Protein AF-A0A399XWK3-F1 (afdb_monomer_lite)

pLDDT: mean 83.41, std 12.36, range [44.88, 94.62]

Structure (mmCIF, N/CA/C/O backbone):
data_AF-A0A399XWK3-F1
#
_entry.id   AF-A0A399XWK3-F1
#
loop_
_atom_site.group_PDB
_atom_site.id
_atom_site.type_symbol
_atom_site.label_atom_id
_atom_site.label_alt_id
_atom_site.label_comp_id
_atom_site.label_asym_id
_atom_site.label_entity_id
_atom_site.label_seq_id
_atom_site.pdbx_PDB_ins_code
_atom_site.Cartn_x
_atom_site.Cartn_y
_atom_site.Cartn_z
_atom_site.occupancy
_atom_site.B_iso_or_equiv
_atom_site.auth_seq_id
_atom_site.auth_comp_id
_atom_site.auth_asym_id
_atom_site.auth_atom_id
_atom_site.pdbx_PDB_model_num
ATOM 1 N N . MET A 1 1 ? -2.797 -6.426 -9.702 1.00 87.31 1 MET A N 1
ATOM 2 C CA . MET A 1 1 ? -2.606 -5.156 -8.968 1.00 87.31 1 MET A CA 1
ATOM 3 C C . MET A 1 1 ? -2.534 -5.467 -7.484 1.00 87.31 1 MET A C 1
ATOM 5 O O . MET A 1 1 ? -3.216 -6.387 -7.053 1.00 87.31 1 MET A O 1
ATOM 9 N N . LEU A 1 2 ? -1.734 -4.721 -6.728 1.00 92.94 2 LEU A N 1
ATOM 10 C CA . LEU A 1 2 ? -1.598 -4.823 -5.275 1.00 92.94 2 LEU A CA 1
ATOM 11 C C . LEU A 1 2 ? -2.579 -3.853 -4.600 1.00 92.94 2 LEU A C 1
ATOM 13 O O . LEU A 1 2 ? -2.572 -2.669 -4.939 1.00 92.94 2 LEU A O 1
ATOM 17 N N . ARG A 1 3 ? -3.420 -4.326 -3.672 1.00 94.62 3 ARG A N 1
ATOM 18 C CA . ARG A 1 3 ? -4.315 -3.462 -2.883 1.00 94.62 3 ARG A CA 1
ATOM 19 C C . ARG A 1 3 ? -3.595 -3.010 -1.618 1.00 94.62 3 ARG A C 1
ATOM 21 O O . ARG A 1 3 ? -3.034 -3.831 -0.903 1.00 94.62 3 ARG A O 1
ATOM 28 N N . ILE A 1 4 ? -3.664 -1.718 -1.334 1.00 93.81 4 ILE A N 1
ATOM 29 C CA . ILE A 1 4 ? -3.279 -1.121 -0.056 1.00 93.81 4 ILE A CA 1
ATOM 30 C C . ILE A 1 4 ? -4.556 -0.612 0.602 1.00 93.81 4 ILE A C 1
ATOM 32 O O . ILE A 1 4 ? -5.340 0.076 -0.054 1.00 93.81 4 ILE A O 1
ATOM 36 N N . ALA A 1 5 ? -4.786 -0.957 1.861 1.00 93.50 5 ALA A N 1
ATOM 37 C CA . ALA A 1 5 ? -5.962 -0.556 2.620 1.00 93.50 5 ALA A CA 1
ATOM 38 C C . ALA A 1 5 ? -5.572 0.395 3.752 1.00 93.50 5 ALA A C 1
ATOM 40 O O . ALA A 1 5 ? -4.515 0.235 4.354 1.00 93.50 5 ALA A O 1
ATOM 41 N N . SER A 1 6 ? -6.429 1.370 4.052 1.00 91.44 6 SER A N 1
ATOM 42 C CA . SER A 1 6 ? -6.330 2.135 5.293 1.00 91.44 6 SER A CA 1
ATOM 43 C C . SER A 1 6 ? -7.117 1.429 6.388 1.00 91.44 6 SER A C 1
ATOM 45 O O . SER A 1 6 ? -8.322 1.208 6.231 1.00 91.44 6 SER A O 1
ATOM 47 N N . THR A 1 7 ? -6.445 1.091 7.485 1.00 84.31 7 THR A N 1
ATOM 48 C CA . THR A 1 7 ? -7.069 0.475 8.657 1.00 84.31 7 THR A CA 1
ATOM 49 C C . THR A 1 7 ? -7.815 1.510 9.497 1.00 84.31 7 THR A C 1
ATOM 51 O O . THR A 1 7 ? -7.681 2.722 9.308 1.00 84.31 7 THR A O 1
ATOM 54 N N . GLN A 1 8 ? -8.617 1.047 10.460 1.00 78.06 8 GLN A N 1
ATOM 55 C CA . GLN A 1 8 ? -9.356 1.933 11.370 1.00 78.06 8 GLN A CA 1
ATOM 56 C C . GLN A 1 8 ? -8.440 2.841 12.209 1.00 78.06 8 GLN A C 1
ATOM 58 O O . GLN A 1 8 ? -8.874 3.916 12.618 1.00 78.06 8 GLN A O 1
ATOM 63 N N . GLY A 1 9 ? -7.176 2.450 12.413 1.00 76.06 9 GLY A N 1
ATOM 64 C CA . GLY A 1 9 ? -6.159 3.272 13.074 1.00 76.06 9 GLY A CA 1
ATOM 65 C C . GLY A 1 9 ? -5.640 4.433 12.220 1.00 76.06 9 GLY A C 1
ATOM 66 O O . GLY A 1 9 ? -4.940 5.299 12.731 1.00 76.06 9 GLY A O 1
ATOM 67 N N . GLY A 1 10 ? -6.003 4.494 10.934 1.00 79.38 10 GLY A N 1
ATOM 68 C CA . GLY A 1 10 ? -5.505 5.507 10.003 1.00 79.38 10 GLY A CA 1
ATOM 69 C C . GLY A 1 10 ? -4.130 5.188 9.412 1.00 79.38 10 GLY A C 1
ATOM 70 O O . GLY A 1 10 ? -3.570 6.055 8.736 1.00 79.38 10 GLY A O 1
ATOM 71 N N . GLU A 1 11 ? -3.642 3.967 9.629 1.00 85.44 11 GLU A N 1
ATOM 72 C CA . GLU A 1 11 ? -2.433 3.402 9.028 1.00 85.44 11 GLU A CA 1
ATOM 73 C C . GLU A 1 11 ? -2.757 2.736 7.688 1.00 85.44 11 GLU A C 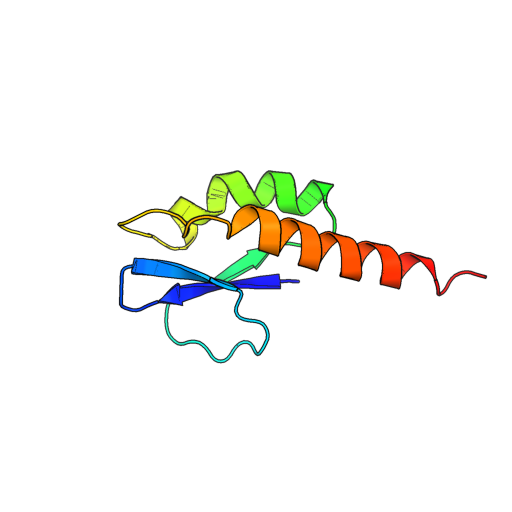1
ATOM 75 O O . GLU A 1 11 ? -3.911 2.392 7.416 1.00 85.44 11 GLU A O 1
ATOM 80 N N . ALA A 1 12 ? -1.746 2.576 6.835 1.00 89.69 12 ALA A N 1
ATOM 81 C CA . ALA A 1 12 ? -1.862 1.865 5.563 1.00 89.69 12 ALA A CA 1
ATOM 82 C C . ALA A 1 12 ? -1.168 0.500 5.616 1.00 89.69 12 ALA A C 1
ATOM 84 O O . ALA A 1 12 ? -0.031 0.407 6.068 1.00 89.69 12 ALA A O 1
ATOM 85 N N . GLU A 1 13 ? -1.826 -0.529 5.080 1.00 91.25 13 GLU A N 1
ATOM 86 C CA . GLU A 1 13 ? -1.344 -1.914 5.074 1.00 91.25 13 GLU A CA 1
ATOM 87 C C . GLU A 1 13 ? -1.590 -2.594 3.721 1.00 91.25 13 GLU A C 1
ATOM 89 O O . GLU A 1 13 ? -2.518 -2.241 2.984 1.00 91.25 13 GLU A O 1
ATOM 94 N N . ILE A 1 14 ? -0.764 -3.588 3.380 1.00 92.88 14 ILE A N 1
ATOM 95 C CA . ILE A 1 14 ? -0.963 -4.401 2.176 1.00 92.88 14 ILE A CA 1
ATOM 96 C C . ILE A 1 14 ? -2.120 -5.372 2.404 1.00 92.88 14 ILE A C 1
ATOM 98 O O . ILE A 1 14 ? -2.037 -6.279 3.230 1.00 92.88 14 ILE A O 1
ATOM 102 N N . ASP A 1 15 ? -3.165 -5.253 1.589 1.00 93.56 15 ASP A N 1
ATOM 103 C CA . ASP A 1 15 ? -4.281 -6.185 1.610 1.00 93.56 15 ASP A CA 1
ATOM 104 C C . ASP A 1 15 ? -4.149 -7.238 0.509 1.00 93.56 15 ASP A C 1
ATOM 106 O O . ASP A 1 15 ? -4.660 -7.099 -0.608 1.00 93.56 15 ASP A O 1
ATOM 110 N N . ARG A 1 16 ? -3.448 -8.317 0.851 1.00 91.62 16 ARG A N 1
ATOM 111 C CA . ARG A 1 16 ? -3.180 -9.438 -0.059 1.00 91.62 16 ARG A CA 1
ATOM 112 C C . ARG A 1 16 ? -4.445 -10.186 -0.470 1.00 91.62 16 ARG A C 1
ATOM 114 O O . ARG A 1 16 ? -4.518 -10.673 -1.594 1.00 91.62 16 ARG A O 1
ATOM 121 N N . LEU A 1 17 ? -5.414 -10.283 0.438 1.00 92.56 17 LEU A N 1
ATOM 122 C CA . LEU A 1 17 ? -6.642 -11.057 0.245 1.00 92.56 17 LEU A CA 1
ATOM 123 C C . LEU A 1 17 ? -7.818 -10.196 -0.226 1.00 92.56 17 LEU A C 1
ATOM 125 O O . LEU A 1 17 ? -8.844 -10.734 -0.623 1.00 92.56 17 LEU A O 1
ATOM 129 N N . GLN A 1 18 ? -7.660 -8.872 -0.222 1.00 92.44 18 GLN A N 1
ATOM 130 C CA . GLN A 1 18 ? -8.690 -7.902 -0.594 1.00 92.44 18 GLN A CA 1
ATOM 131 C C . GLN A 1 18 ? -9.931 -7.938 0.313 1.00 92.44 18 GLN A C 1
ATOM 133 O O . GLN A 1 18 ? -11.039 -7.639 -0.127 1.00 92.44 18 GLN A O 1
ATOM 138 N N . VAL A 1 19 ? -9.740 -8.289 1.587 1.00 93.31 19 VAL A N 1
ATOM 139 C CA . VAL A 1 19 ? -10.815 -8.428 2.583 1.00 93.31 19 VAL A CA 1
ATOM 140 C C . VAL A 1 19 ? -10.790 -7.343 3.656 1.00 93.31 19 VAL A C 1
ATOM 142 O O . VAL A 1 19 ? -11.736 -7.240 4.437 1.00 93.31 19 VAL A O 1
ATOM 145 N N . LEU A 1 20 ? -9.729 -6.530 3.722 1.00 90.19 20 LEU A N 1
ATOM 146 C CA . LEU A 1 20 ? -9.600 -5.530 4.775 1.00 90.19 20 LEU A CA 1
ATOM 147 C C . LEU A 1 20 ? -10.644 -4.416 4.585 1.00 90.19 20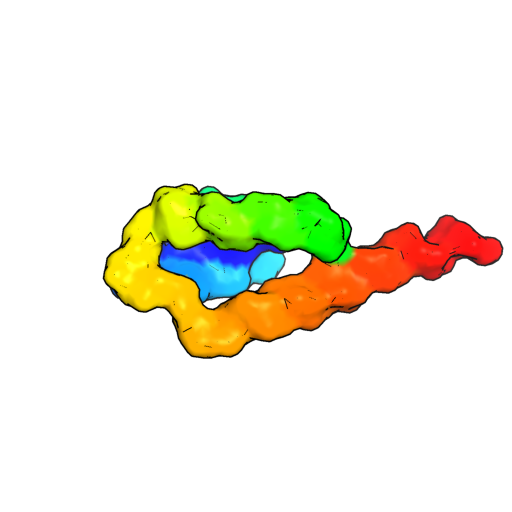 LEU A C 1
ATOM 149 O O . LE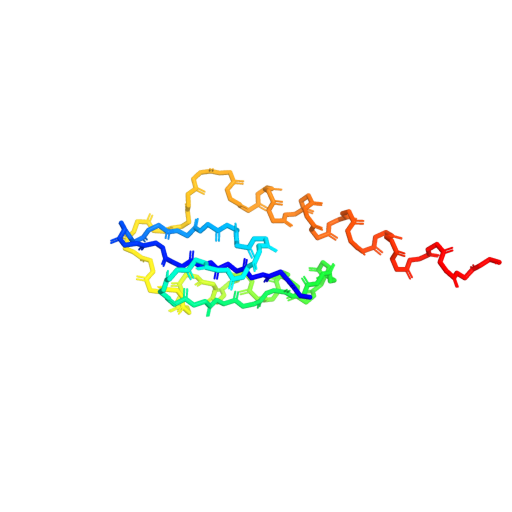U A 1 20 ? -10.728 -3.822 3.496 1.00 90.19 20 LEU A O 1
ATOM 153 N N . PRO A 1 21 ? -11.430 -4.100 5.631 1.00 87.62 21 PRO A N 1
ATOM 154 C CA . PRO A 1 21 ? -12.428 -3.044 5.565 1.00 87.62 21 PRO A CA 1
ATOM 155 C C . PRO A 1 21 ? -11.755 -1.671 5.441 1.00 87.62 21 PRO A C 1
ATOM 157 O O . PRO A 1 21 ? -10.626 -1.475 5.881 1.00 87.62 21 PRO A O 1
ATOM 160 N N . GLY A 1 22 ? -12.470 -0.698 4.871 1.00 87.31 22 GLY A N 1
ATOM 161 C CA . GLY A 1 22 ? -11.995 0.684 4.753 1.00 87.31 22 GLY A CA 1
ATOM 162 C C . GLY A 1 22 ? -11.617 1.100 3.331 1.00 87.31 22 GLY A C 1
ATOM 163 O O . GLY A 1 22 ? -11.999 0.466 2.343 1.00 87.31 22 GLY A O 1
ATOM 164 N N . ARG A 1 23 ? -10.908 2.231 3.216 1.00 91.12 23 ARG A N 1
ATOM 165 C CA . ARG A 1 23 ? -10.502 2.787 1.915 1.00 91.12 23 ARG A CA 1
ATOM 166 C C . ARG A 1 23 ? -9.365 1.962 1.335 1.00 91.12 23 ARG A C 1
ATOM 168 O O . ARG A 1 23 ? -8.374 1.729 2.016 1.00 91.12 23 ARG A O 1
ATOM 175 N N . GLY A 1 24 ? -9.499 1.582 0.069 1.00 93.44 24 GLY A N 1
ATOM 176 C CA . GLY A 1 24 ? -8.454 0.898 -0.684 1.00 93.44 24 GLY A CA 1
ATOM 177 C C . GLY A 1 24 ? -7.880 1.776 -1.792 1.00 93.44 24 GLY A C 1
ATOM 178 O O . GLY A 1 24 ? -8.609 2.537 -2.428 1.00 93.44 24 GLY A O 1
ATOM 179 N N . ALA A 1 25 ? -6.588 1.626 -2.051 1.00 93.94 25 ALA A N 1
ATOM 180 C CA . ALA A 1 25 ? -5.897 2.127 -3.232 1.00 93.94 25 ALA A CA 1
ATOM 181 C C . ALA A 1 25 ? -5.161 0.966 -3.911 1.00 93.94 25 ALA A C 1
ATOM 183 O O . ALA A 1 25 ? -4.731 0.027 -3.246 1.00 93.94 25 ALA A O 1
ATOM 184 N N . TYR A 1 26 ? -5.008 1.024 -5.232 1.00 93.94 26 TYR A N 1
ATOM 185 C CA . TYR A 1 26 ? -4.370 -0.044 -6.000 1.00 93.94 26 TYR A CA 1
ATOM 186 C C . TYR A 1 26 ? -3.073 0.443 -6.636 1.00 93.94 26 TYR A C 1
ATOM 188 O O . TYR A 1 26 ? -3.020 1.531 -7.212 1.00 93.94 26 TYR A O 1
ATOM 196 N N . LEU A 1 27 ? -2.038 -0.389 -6.557 1.00 93.06 27 LEU A N 1
ATOM 197 C CA . LEU A 1 27 ? -0.779 -0.214 -7.269 1.00 93.06 27 LEU A CA 1
ATOM 198 C C . LEU A 1 27 ? -0.627 -1.295 -8.342 1.00 93.06 27 LEU A C 1
ATOM 200 O O . LEU A 1 27 ? -1.010 -2.454 -8.163 1.00 93.06 27 LEU A O 1
ATOM 204 N N . CYS A 1 28 ? -0.054 -0.921 -9.480 1.00 91.12 28 CYS A N 1
ATOM 205 C CA . CYS A 1 28 ? 0.382 -1.891 -10.477 1.00 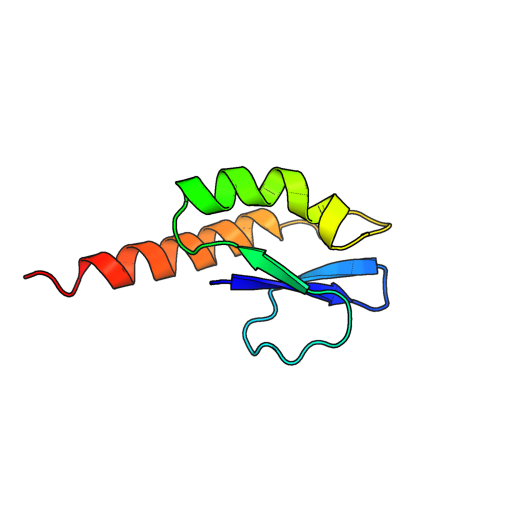91.12 28 CYS A CA 1
ATOM 206 C C . CYS A 1 28 ? 1.504 -2.781 -9.922 1.00 91.12 28 CYS A C 1
ATOM 208 O O . CYS A 1 28 ? 2.253 -2.359 -9.048 1.00 91.12 28 CYS A O 1
ATOM 210 N N . TYR A 1 29 ? 1.674 -3.973 -10.502 1.00 88.62 29 TYR A N 1
ATOM 211 C CA . TYR A 1 29 ? 2.861 -4.805 -10.258 1.00 88.62 29 TYR A CA 1
ATOM 212 C C . TYR A 1 29 ? 4.074 -4.404 -11.110 1.00 88.62 29 TYR A C 1
ATOM 214 O O . TYR A 1 29 ? 5.170 -4.877 -10.863 1.00 88.62 29 TYR A O 1
ATOM 222 N N . SER A 1 30 ? 3.906 -3.483 -12.062 1.00 88.94 30 SER A N 1
ATOM 223 C CA . SER A 1 30 ? 5.033 -2.837 -12.738 1.00 88.94 30 SER A CA 1
ATOM 224 C C . SER A 1 30 ? 5.653 -1.784 -11.823 1.00 88.94 30 SER A C 1
ATOM 226 O O . SER A 1 30 ? 4.947 -0.888 -11.338 1.00 88.94 30 SER A O 1
ATOM 228 N N . ARG A 1 31 ? 6.979 -1.839 -11.652 1.00 86.88 31 ARG A N 1
ATOM 229 C CA . ARG A 1 31 ? 7.742 -0.845 -10.877 1.00 86.88 31 ARG A CA 1
ATOM 230 C C . ARG A 1 31 ? 7.510 0.585 -11.363 1.00 86.88 31 ARG A C 1
ATOM 232 O O . ARG A 1 31 ? 7.342 1.487 -10.543 1.00 86.88 31 ARG A O 1
ATOM 239 N N . GLU A 1 32 ? 7.453 0.798 -12.677 1.00 87.88 32 GLU A N 1
ATOM 240 C CA . GLU A 1 32 ? 7.259 2.132 -13.252 1.00 87.88 32 GLU A CA 1
ATOM 241 C C . GLU A 1 32 ? 5.884 2.708 -12.878 1.00 87.88 32 GLU A C 1
ATOM 243 O O . GLU A 1 32 ? 5.785 3.825 -12.359 1.00 87.88 32 GLU A O 1
ATOM 248 N N . CYS A 1 33 ? 4.814 1.931 -13.081 1.00 87.00 33 CYS A N 1
ATOM 249 C CA . CYS A 1 33 ? 3.463 2.367 -12.725 1.00 87.00 33 CYS A CA 1
ATOM 250 C C . CYS A 1 33 ? 3.323 2.566 -11.205 1.00 87.00 33 CYS A C 1
ATOM 252 O O . CYS A 1 33 ? 2.770 3.574 -10.753 1.00 87.00 33 CYS A O 1
ATOM 254 N N . ALA A 1 34 ? 3.857 1.645 -10.400 1.00 89.31 34 ALA A N 1
ATOM 255 C CA . ALA A 1 34 ? 3.792 1.744 -8.949 1.00 89.31 34 ALA A CA 1
ATOM 256 C C . ALA A 1 34 ? 4.526 2.973 -8.404 1.00 89.31 34 ALA A C 1
ATOM 258 O O . ALA A 1 34 ? 3.997 3.650 -7.522 1.00 89.31 34 ALA A O 1
ATOM 259 N N . GLY A 1 35 ? 5.683 3.326 -8.974 1.00 89.06 35 GLY A N 1
ATOM 260 C CA . GLY A 1 35 ? 6.415 4.542 -8.616 1.00 89.06 35 GLY A CA 1
ATOM 261 C C . GLY A 1 35 ? 5.578 5.814 -8.795 1.00 89.06 35 GLY A C 1
ATOM 262 O O . GLY A 1 35 ? 5.604 6.706 -7.943 1.00 89.06 35 GLY A O 1
ATOM 263 N N . ARG A 1 36 ? 4.758 5.882 -9.856 1.00 88.69 36 ARG A N 1
ATOM 264 C CA . ARG A 1 36 ? 3.811 6.993 -10.072 1.00 88.69 36 ARG A CA 1
ATOM 265 C C . ARG A 1 36 ? 2.652 6.963 -9.069 1.00 88.69 36 ARG A C 1
ATOM 267 O O . ARG A 1 36 ? 2.240 8.016 -8.581 1.00 88.69 36 ARG A O 1
ATOM 274 N N . GLY A 1 37 ? 2.137 5.774 -8.752 1.00 88.62 37 GLY A N 1
ATOM 275 C CA . GLY A 1 37 ? 1.026 5.575 -7.814 1.00 88.62 37 GLY A CA 1
ATOM 276 C C . GLY A 1 37 ? 1.380 5.884 -6.356 1.00 88.62 37 GLY A C 1
ATOM 277 O O . GLY A 1 37 ? 0.572 6.479 -5.644 1.00 88.62 37 GLY A O 1
ATOM 278 N N . ARG A 1 38 ? 2.609 5.573 -5.923 1.00 87.00 38 ARG A N 1
ATOM 279 C CA . ARG A 1 38 ? 3.093 5.799 -4.547 1.00 87.00 38 ARG A CA 1
ATOM 280 C C . ARG A 1 38 ? 2.918 7.232 -4.067 1.00 87.00 38 ARG A C 1
ATOM 282 O O . ARG A 1 38 ? 2.425 7.453 -2.966 1.00 87.00 38 ARG A O 1
ATOM 289 N N . LYS A 1 39 ? 3.238 8.211 -4.918 1.00 84.06 39 LYS A N 1
ATOM 290 C CA . LYS A 1 39 ? 3.111 9.644 -4.590 1.00 84.06 39 LYS A CA 1
ATOM 291 C C . LYS A 1 39 ? 1.672 10.061 -4.267 1.00 84.06 39 LYS A C 1
ATOM 293 O O . LYS A 1 39 ? 1.460 11.075 -3.613 1.00 84.06 39 LYS A O 1
ATOM 298 N N . LYS A 1 40 ? 0.684 9.292 -4.731 1.00 87.25 40 LYS A N 1
ATOM 299 C CA . LYS A 1 40 ? -0.747 9.553 -4.533 1.00 87.25 40 LYS A CA 1
ATOM 300 C C . LYS A 1 40 ? -1.361 8.697 -3.422 1.00 87.25 40 LYS A C 1
ATOM 302 O O . LYS A 1 40 ? -2.516 8.920 -3.068 1.00 87.25 40 LYS A O 1
ATOM 307 N N . LEU A 1 41 ? -0.611 7.742 -2.868 1.00 87.88 41 LEU A N 1
ATOM 308 C CA . LEU A 1 41 ? -1.130 6.721 -1.958 1.00 87.88 41 LEU A CA 1
ATOM 309 C C . LEU A 1 41 ? -1.646 7.326 -0.646 1.00 87.88 41 LEU A C 1
ATOM 311 O O . LEU A 1 41 ? -2.779 7.062 -0.256 1.00 87.88 41 LEU A O 1
ATOM 315 N N . ALA A 1 42 ? -0.858 8.208 -0.022 1.00 82.88 42 ALA A N 1
ATOM 316 C CA . ALA A 1 42 ? -1.238 8.881 1.224 1.00 82.88 42 ALA A CA 1
ATOM 317 C C . ALA A 1 42 ? -2.533 9.699 1.066 1.00 82.88 42 ALA A C 1
ATOM 319 O O . ALA A 1 42 ? -3.430 9.641 1.907 1.00 82.88 42 ALA A O 1
ATOM 320 N N . HIS A 1 43 ? -2.674 10.407 -0.060 1.00 86.44 43 HIS A N 1
ATOM 321 C CA . HIS A 1 43 ? -3.888 11.162 -0.367 1.00 86.44 43 HIS A CA 1
ATOM 322 C C . HIS A 1 43 ? -5.099 10.245 -0.595 1.00 86.44 43 HIS A C 1
ATOM 324 O O . HIS A 1 43 ? -6.172 10.493 -0.046 1.00 86.44 43 HIS A O 1
ATOM 330 N N . ALA A 1 44 ? -4.929 9.175 -1.377 1.00 89.19 44 ALA A N 1
ATOM 331 C CA . ALA A 1 44 ? -6.000 8.230 -1.688 1.00 89.19 44 ALA A CA 1
ATOM 332 C C . ALA A 1 44 ? -6.529 7.513 -0.434 1.00 89.19 44 ALA A C 1
ATOM 334 O O . ALA A 1 44 ? -7.739 7.338 -0.274 1.00 89.19 44 ALA A O 1
ATOM 335 N N . LEU A 1 45 ? -5.625 7.140 0.472 1.00 89.00 45 LEU A N 1
ATOM 336 C CA . LEU A 1 45 ? -5.948 6.405 1.692 1.00 89.00 45 LEU A CA 1
ATOM 337 C C . LEU A 1 45 ? -6.409 7.309 2.842 1.00 89.00 45 LEU A C 1
ATOM 339 O O . LEU A 1 45 ? -7.055 6.819 3.763 1.00 89.00 45 LEU A O 1
ATOM 343 N N . ARG A 1 46 ? -6.159 8.625 2.768 1.00 86.00 46 ARG A N 1
ATOM 344 C CA . ARG A 1 46 ? -6.430 9.593 3.849 1.00 86.00 46 ARG A CA 1
ATOM 345 C C . ARG A 1 46 ? -5.820 9.171 5.192 1.00 86.00 46 ARG A C 1
ATOM 347 O O . ARG A 1 46 ? -6.428 9.381 6.242 1.00 86.00 46 ARG A O 1
ATOM 354 N N . THR A 1 47 ? -4.631 8.580 5.149 1.00 78.69 47 THR A N 1
ATOM 355 C CA . THR A 1 47 ? -3.895 8.165 6.347 1.00 78.69 47 THR A CA 1
ATOM 356 C C . THR A 1 47 ? -3.600 9.373 7.229 1.00 78.69 47 THR A C 1
ATOM 358 O O . THR A 1 47 ? -3.146 10.401 6.720 1.00 78.69 47 THR A O 1
ATOM 361 N N . ARG A 1 48 ? -3.836 9.258 8.540 1.00 69.75 48 ARG A N 1
ATOM 362 C CA . ARG A 1 48 ? -3.519 10.321 9.513 1.00 69.75 48 ARG A CA 1
ATOM 363 C C . ARG A 1 48 ? -2.084 10.229 10.040 1.00 69.75 48 ARG A C 1
ATOM 365 O O . ARG A 1 48 ? -1.519 11.271 10.347 1.00 69.75 48 ARG A O 1
ATOM 372 N N . GLY A 1 49 ? -1.515 9.022 10.103 1.00 68.00 49 GLY A N 1
ATOM 373 C CA . GLY A 1 49 ? -0.131 8.761 10.528 1.00 68.00 49 GLY A CA 1
ATOM 374 C C . GLY A 1 49 ? 0.869 8.626 9.376 1.00 68.00 49 GLY A C 1
ATOM 375 O O . GLY A 1 49 ? 2.074 8.618 9.598 1.00 68.00 49 GLY A O 1
ATOM 376 N N . GLY A 1 50 ? 0.376 8.586 8.134 1.00 71.06 50 GLY A N 1
ATOM 377 C CA . GLY A 1 50 ? 1.179 8.200 6.977 1.00 71.06 50 GLY A CA 1
ATOM 378 C C . GLY A 1 50 ? 1.179 6.679 6.777 1.00 71.06 50 GLY A C 1
ATOM 379 O O . GLY A 1 50 ? 0.331 5.982 7.327 1.00 71.06 50 GLY A O 1
ATOM 380 N N . PRO A 1 51 ? 2.047 6.162 5.898 1.00 74.69 51 PRO A N 1
ATOM 381 C CA . PRO A 1 51 ? 2.268 4.730 5.761 1.00 74.69 51 PRO A CA 1
ATOM 382 C C . PRO A 1 51 ? 3.133 4.201 6.911 1.00 74.69 51 PRO A C 1
ATOM 384 O O . PRO A 1 51 ? 4.096 4.862 7.299 1.00 74.69 51 PRO A O 1
ATOM 387 N N . ALA A 1 52 ? 2.822 2.994 7.392 1.00 77.50 52 ALA A N 1
ATOM 388 C CA . ALA A 1 52 ? 3.604 2.321 8.424 1.00 77.50 52 ALA A CA 1
ATOM 389 C C . ALA A 1 52 ? 5.084 2.178 8.018 1.00 77.50 52 ALA A C 1
ATOM 391 O O . ALA A 1 52 ? 5.418 2.075 6.830 1.00 77.50 52 ALA A O 1
ATOM 392 N N . GLU A 1 53 ? 5.977 2.152 9.010 1.00 80.44 53 GLU A N 1
ATOM 393 C CA . GLU A 1 53 ? 7.409 1.950 8.783 1.00 80.44 53 GLU A CA 1
ATOM 394 C C . GLU A 1 53 ? 7.650 0.638 8.015 1.00 80.44 53 GLU A C 1
ATOM 396 O O . GLU A 1 53 ? 7.082 -0.404 8.337 1.00 80.44 53 GLU A O 1
ATOM 401 N N . GLY A 1 54 ? 8.448 0.695 6.946 1.00 88.19 54 GLY A N 1
ATOM 402 C CA . GLY A 1 54 ? 8.732 -0.462 6.089 1.00 88.19 54 GLY A CA 1
ATOM 403 C C . GLY A 1 54 ? 7.640 -0.831 5.072 1.00 88.19 54 GLY A C 1
ATOM 404 O O . GLY A 1 54 ? 7.898 -1.673 4.210 1.00 88.19 54 GLY A O 1
ATOM 405 N N . LEU A 1 55 ? 6.465 -0.179 5.073 1.00 89.12 55 LEU A N 1
ATOM 406 C CA . LEU A 1 55 ? 5.383 -0.493 4.123 1.00 89.12 55 LEU A CA 1
ATOM 407 C C . LEU A 1 55 ? 5.853 -0.398 2.666 1.00 89.12 55 LEU A C 1
ATOM 409 O O . LEU A 1 55 ? 5.525 -1.243 1.836 1.00 89.12 55 LEU A O 1
ATOM 413 N N . PHE A 1 56 ? 6.627 0.635 2.327 1.00 89.12 56 PHE A N 1
ATOM 414 C CA . PHE A 1 56 ? 7.108 0.805 0.956 1.00 89.12 56 PHE A CA 1
ATOM 415 C C . PHE A 1 56 ? 8.148 -0.241 0.551 1.00 89.12 56 PHE A C 1
ATOM 417 O O . PHE A 1 56 ? 8.148 -0.639 -0.615 1.00 89.12 56 PHE A O 1
ATOM 424 N N . ASP A 1 57 ? 8.971 -0.729 1.476 1.00 91.75 57 ASP A N 1
ATOM 425 C CA . ASP A 1 57 ? 9.907 -1.819 1.189 1.00 91.75 57 ASP A CA 1
ATOM 426 C C . ASP A 1 57 ? 9.145 -3.121 0.931 1.00 91.75 57 ASP A C 1
ATOM 428 O O . ASP A 1 57 ? 9.464 -3.872 0.007 1.00 91.75 57 ASP A O 1
ATOM 432 N N . GLU A 1 58 ? 8.086 -3.372 1.703 1.00 92.50 58 GLU A N 1
ATOM 433 C CA . GLU A 1 58 ? 7.208 -4.523 1.504 1.00 92.50 58 GLU A CA 1
ATOM 434 C C . GLU A 1 58 ? 6.467 -4.442 0.160 1.00 92.50 58 GLU A C 1
ATOM 436 O O . GLU A 1 58 ? 6.448 -5.414 -0.595 1.00 92.50 58 GLU A O 1
ATOM 441 N N . ILE A 1 59 ? 5.957 -3.259 -0.206 1.00 91.88 59 ILE A N 1
ATOM 442 C CA . ILE A 1 59 ? 5.358 -3.006 -1.523 1.00 91.88 59 ILE A CA 1
ATOM 443 C C . ILE A 1 59 ? 6.370 -3.284 -2.646 1.00 91.88 59 ILE A C 1
ATOM 445 O O . ILE A 1 59 ? 6.007 -3.905 -3.644 1.00 91.88 59 ILE A O 1
ATOM 449 N N . ASP A 1 60 ? 7.632 -2.859 -2.509 1.00 91.25 60 ASP A N 1
ATOM 450 C CA . ASP A 1 60 ? 8.666 -3.109 -3.526 1.00 91.25 60 ASP A CA 1
ATOM 451 C C . ASP A 1 60 ? 8.994 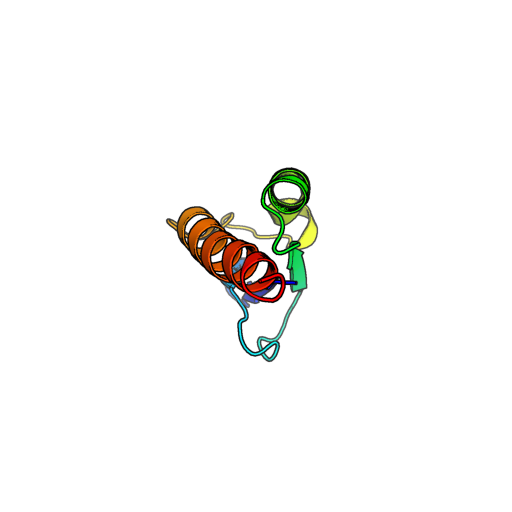-4.595 -3.680 1.00 91.25 60 ASP A C 1
ATOM 453 O O . ASP A 1 60 ? 9.195 -5.057 -4.807 1.00 91.25 60 ASP A O 1
ATOM 457 N N . ARG A 1 61 ? 9.006 -5.358 -2.581 1.00 91.00 61 ARG A N 1
ATOM 458 C CA . ARG A 1 61 ? 9.188 -6.817 -2.630 1.00 91.00 61 ARG A CA 1
ATOM 459 C C . ARG A 1 61 ? 8.021 -7.506 -3.333 1.00 91.00 61 ARG A C 1
ATOM 461 O O . ARG A 1 61 ? 8.257 -8.321 -4.222 1.00 91.00 61 ARG A O 1
ATOM 468 N N . GLU A 1 62 ? 6.784 -7.151 -2.988 1.00 91.31 62 GLU A N 1
ATOM 469 C CA . GLU A 1 62 ? 5.573 -7.723 -3.597 1.00 91.31 62 GLU A CA 1
ATOM 470 C C . GLU A 1 62 ? 5.498 -7.423 -5.102 1.00 91.31 62 GLU A C 1
ATOM 472 O O . GLU A 1 62 ? 5.222 -8.304 -5.919 1.00 91.31 62 GLU A O 1
ATOM 477 N N . ILE A 1 63 ? 5.802 -6.183 -5.488 1.00 90.31 63 ILE A N 1
ATOM 478 C CA . ILE A 1 63 ? 5.873 -5.764 -6.892 1.00 90.31 63 ILE A CA 1
ATOM 479 C C . ILE A 1 63 ? 7.004 -6.494 -7.611 1.00 90.31 63 ILE A C 1
ATOM 481 O O . ILE A 1 63 ? 6.772 -7.050 -8.677 1.00 90.31 63 ILE A O 1
ATOM 485 N N . GLY A 1 64 ? 8.206 -6.546 -7.032 1.00 85.88 64 GLY A N 1
ATOM 486 C CA . GLY A 1 64 ? 9.352 -7.227 -7.635 1.00 85.88 64 GLY A CA 1
ATOM 487 C C . GLY A 1 64 ? 9.131 -8.727 -7.842 1.00 85.88 64 GLY A C 1
ATOM 488 O O . GLY A 1 64 ? 9.493 -9.252 -8.890 1.00 85.88 64 GLY A O 1
ATOM 489 N N . SER A 1 65 ? 8.499 -9.412 -6.887 1.00 83.38 65 SER A N 1
ATOM 490 C CA . SER A 1 65 ? 8.156 -10.834 -7.019 1.00 83.38 65 SER A CA 1
ATOM 491 C C . SER A 1 65 ? 7.170 -11.081 -8.169 1.00 83.38 65 SER A C 1
ATOM 493 O O . SER A 1 65 ? 7.328 -12.039 -8.923 1.00 83.38 65 SER A O 1
ATOM 495 N N . ARG A 1 66 ? 6.182 -10.195 -8.343 1.00 78.94 66 ARG A N 1
ATOM 496 C CA . ARG A 1 66 ? 5.124 -10.328 -9.358 1.00 78.94 66 ARG A CA 1
ATOM 497 C C . ARG A 1 66 ? 5.536 -9.830 -10.747 1.00 78.94 66 ARG A C 1
ATOM 499 O O . ARG A 1 66 ? 5.031 -10.358 -11.731 1.00 78.94 66 ARG A O 1
ATOM 506 N N . ASP A 1 67 ? 6.435 -8.849 -10.835 1.00 70.25 67 ASP A N 1
ATOM 507 C CA . ASP A 1 67 ? 7.017 -8.366 -12.100 1.00 70.25 67 ASP A CA 1
ATOM 508 C C . ASP A 1 67 ? 7.868 -9.452 -12.775 1.00 70.25 67 ASP A C 1
ATOM 510 O O . ASP A 1 67 ? 7.835 -9.596 -13.994 1.00 70.25 67 ASP A O 1
ATOM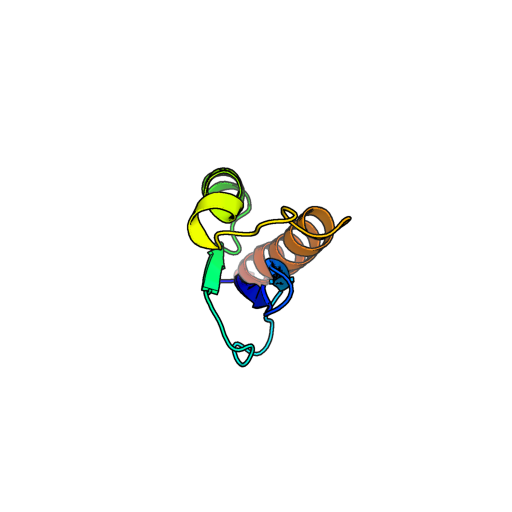 514 N N . ASN A 1 68 ? 8.577 -10.261 -11.979 1.00 60.31 68 ASN A N 1
ATOM 515 C CA . ASN A 1 68 ? 9.374 -11.379 -12.486 1.00 60.31 68 ASN A CA 1
ATOM 516 C C . ASN A 1 68 ? 8.505 -12.551 -12.965 1.00 60.31 68 ASN A C 1
ATOM 518 O O . ASN A 1 68 ? 8.778 -13.101 -14.023 1.00 60.31 68 ASN A O 1
ATOM 522 N N . PHE A 1 69 ? 7.405 -12.860 -12.268 1.00 55.72 69 PHE A N 1
ATOM 523 C CA . PHE A 1 69 ? 6.499 -13.948 -12.667 1.00 55.72 69 PHE A CA 1
ATOM 524 C C . PHE A 1 69 ? 5.870 -13.730 -14.056 1.00 55.72 69 PHE A C 1
ATOM 526 O O . PHE A 1 69 ? 5.546 -14.684 -14.750 1.00 55.72 69 PHE A O 1
ATOM 533 N N . GLY A 1 70 ? 5.722 -12.472 -14.490 1.00 52.78 70 GLY A N 1
ATOM 534 C CA . GLY A 1 70 ? 5.231 -12.136 -15.830 1.00 52.78 70 GLY A CA 1
ATOM 535 C C . GLY A 1 70 ? 6.268 -12.264 -16.952 1.00 52.78 70 GLY A C 1
ATOM 536 O O . GLY A 1 70 ? 5.914 -12.046 -18.108 1.00 52.78 70 GLY A O 1
ATOM 537 N N . LYS A 1 71 ? 7.536 -12.567 -16.638 1.00 53.66 71 LYS A N 1
ATOM 538 C CA . LYS A 1 71 ? 8.614 -12.751 -17.627 1.00 53.66 71 LYS A CA 1
ATOM 539 C C . LYS A 1 71 ? 8.948 -14.217 -17.903 1.00 53.66 71 LYS A C 1
ATOM 541 O O . LYS A 1 71 ? 9.549 -14.490 -18.935 1.00 53.66 71 LYS A O 1
ATOM 546 N N . ASP A 1 72 ? 8.527 -15.137 -17.038 1.00 52.31 72 ASP A N 1
ATOM 547 C CA . ASP A 1 72 ? 8.843 -16.566 -17.161 1.00 52.31 72 ASP A CA 1
ATOM 548 C C . ASP A 1 72 ? 7.868 -17.345 -18.078 1.00 52.31 72 ASP A C 1
ATOM 550 O O . ASP A 1 72 ? 8.145 -18.484 -18.435 1.00 52.31 72 ASP A O 1
ATOM 554 N N . GLU A 1 73 ? 6.764 -16.740 -18.541 1.00 48.56 73 GLU A N 1
ATOM 555 C CA . GLU A 1 73 ? 5.833 -17.333 -19.533 1.00 48.56 73 GLU A CA 1
ATOM 556 C C . GLU A 1 73 ? 6.205 -17.019 -21.001 1.00 48.56 73 GLU A C 1
ATOM 558 O O . GLU A 1 73 ? 5.379 -17.072 -21.911 1.00 48.56 73 GLU A O 1
ATOM 563 N N . SER A 1 74 ? 7.460 -16.666 -21.271 1.00 51.56 74 SER A N 1
ATOM 564 C CA . SER A 1 74 ? 7.975 -16.483 -22.635 1.00 51.56 74 SER A CA 1
ATOM 565 C C . SER A 1 74 ? 9.336 -17.157 -22.777 1.00 51.56 74 SER A C 1
ATOM 567 O O . SER A 1 74 ? 10.373 -16.499 -22.837 1.00 51.56 74 SER A O 1
ATOM 569 N N . SER A 1 75 ? 9.349 -18.488 -22.790 1.00 44.88 75 SER A N 1
ATOM 570 C CA . SER A 1 75 ? 10.488 -19.308 -23.222 1.00 44.88 75 SER A CA 1
ATOM 571 C C . SER A 1 75 ? 9.994 -20.548 -23.945 1.00 44.88 75 SER A C 1
ATOM 573 O O . SER A 1 75 ? 8.987 -21.127 -23.483 1.00 44.88 75 SER A O 1
#

Sequence (75 aa):
MLRIASTQGGEAEIDRLQVLPGRGAYLCYSRECAGRGRKKLAHALRTRGGPAEGLFDEIDREIGSRDNFGKDESS

Secondary structure (DSSP, 8-state):
-EEEEE-TTS-EEEESSS---S-EEEE-SSHHHHHHHHHHHHHHHT-SS-SPTTHHHHHHHHHHHHHHHTTTT--

Foldseek 3Di:
DWKWAQAPQLEIATDPPPPGDHFIDDADLDPVRNVVRVVCHCVRRVRPVYYDPCRVVVVVVSSVVVVVVVVVVPD

Radius of gyration: 12.8 Å; chains: 1; bounding box: 23×30×36 Å